Protein AF-A0A2K2DCB4-F1 (afdb_monomer_lite)

pLDDT: mean 75.84, std 19.84, range [32.94, 97.25]

Secondary structure (DSSP, 8-state):
-----------PPP---------S----TTGGG-PPPPP--HHHHHHHHHHHHHHHTSS-B-----HHHHHHHHHHHHHHHHHHTTT-HHHHHHHHHH--TTTEETTEE-HHHHHHHHHTT-HHHHHHHHH---GGGTT-EE-TTB--TTS--HHHHHHHTT-TTT-

Radius of gyration: 22.24 Å; chains: 1; bounding box: 83×45×45 Å

Organism: Brachypodium distachyon (NCBI:txid15368)

Sequence (167 aa):
MERMHKEAKETVCREDTSTDGSSADDNDPWDMLYHPFDPPDDRIEKRDIALGIHIASSIIVPDRTPESINHAFHGSSDRLDPILGKDSVRRFLHFLRGNWIGTRWGSLITPEALNMMIMNDAVRCVKVVLEGQAPELHGCRGGPNCMNSSGSFPLHRAAEMFNVDMI

InterPro domains:
  IPR051573 Ankyrin repeat and SOCS box protein-like [PTHR24136] (51-167)

Structure (mmCIF, N/CA/C/O backbone):
data_AF-A0A2K2DCB4-F1
#
_entry.id   AF-A0A2K2DCB4-F1
#
loop_
_atom_site.group_PDB
_atom_site.id
_atom_site.type_symbol
_atom_site.label_atom_id
_atom_site.label_alt_id
_atom_site.label_comp_id
_atom_site.label_asym_id
_atom_site.label_entity_id
_atom_site.label_seq_id
_atom_site.pdbx_PDB_ins_code
_atom_site.Cartn_x
_atom_site.Cartn_y
_atom_site.Cartn_z
_atom_site.occupancy
_atom_site.B_iso_or_equiv
_atom_site.auth_seq_id
_atom_site.auth_comp_id
_atom_site.auth_asym_id
_atom_site.auth_atom_id
_atom_site.pdbx_PDB_model_num
ATOM 1 N N . MET A 1 1 ? 68.347 24.649 -16.675 1.00 42.03 1 MET A N 1
ATOM 2 C CA . MET A 1 1 ? 67.069 25.355 -16.452 1.00 42.03 1 MET A CA 1
ATOM 3 C C . MET A 1 1 ? 66.139 24.943 -17.584 1.00 42.03 1 MET A C 1
ATOM 5 O O . MET A 1 1 ? 66.648 24.807 -18.686 1.00 42.03 1 MET A O 1
ATOM 9 N N . GLU A 1 2 ? 64.846 24.765 -17.290 1.00 33.12 2 GLU A N 1
ATOM 10 C CA . GLU A 1 2 ? 63.748 24.354 -18.196 1.00 33.12 2 GLU A CA 1
ATOM 11 C C . GLU A 1 2 ? 63.664 22.850 -18.519 1.00 33.12 2 GLU A C 1
ATOM 13 O O . GLU A 1 2 ? 64.672 22.217 -18.790 1.00 33.12 2 GLU A O 1
ATOM 18 N N . ARG A 1 3 ? 62.504 22.185 -18.517 1.00 32.94 3 ARG A N 1
ATOM 19 C CA . ARG A 1 3 ? 61.127 22.547 -18.141 1.00 32.94 3 ARG A CA 1
ATOM 20 C C . ARG A 1 3 ? 60.383 21.223 -17.890 1.00 32.94 3 ARG A C 1
ATOM 22 O O . ARG A 1 3 ? 60.541 20.276 -18.653 1.00 32.94 3 ARG A O 1
ATOM 29 N N . MET A 1 4 ? 59.570 21.169 -16.837 1.00 45.03 4 MET A N 1
ATOM 30 C CA . MET A 1 4 ? 58.550 20.132 -16.661 1.00 45.03 4 MET A CA 1
ATOM 31 C C . MET A 1 4 ? 57.566 20.175 -17.833 1.00 45.03 4 MET A C 1
ATOM 33 O O . MET A 1 4 ? 57.070 21.255 -18.136 1.00 45.03 4 MET A O 1
ATOM 37 N N . HIS A 1 5 ? 57.234 19.027 -18.424 1.00 37.94 5 HIS A N 1
ATOM 38 C CA . HIS A 1 5 ? 55.943 18.809 -19.078 1.00 37.94 5 HIS A CA 1
ATOM 39 C C . HIS A 1 5 ? 55.434 17.420 -18.700 1.00 37.94 5 HIS A C 1
ATOM 41 O O . HIS A 1 5 ? 56.050 16.393 -18.979 1.00 37.94 5 HIS A O 1
ATOM 47 N N . LYS A 1 6 ? 54.314 17.446 -17.987 1.00 43.47 6 LYS A N 1
ATOM 48 C CA . LYS A 1 6 ? 53.423 16.333 -17.702 1.00 43.47 6 LYS A CA 1
ATOM 49 C C . LYS A 1 6 ? 52.386 16.359 -18.814 1.00 43.47 6 LYS A C 1
ATOM 51 O O . LYS A 1 6 ? 51.716 17.375 -18.944 1.00 43.47 6 LYS A O 1
ATOM 56 N N . GLU A 1 7 ? 52.224 15.271 -19.553 1.00 35.66 7 GLU A N 1
ATOM 57 C CA . GLU A 1 7 ? 51.011 15.062 -20.343 1.00 35.66 7 GLU A CA 1
ATOM 58 C C . GLU A 1 7 ? 50.645 13.578 -20.403 1.00 35.66 7 GLU A C 1
ATOM 60 O O . GLU A 1 7 ? 51.500 12.689 -20.390 1.00 35.66 7 GLU A O 1
ATOM 65 N N . ALA A 1 8 ? 49.339 13.356 -20.296 1.00 38.81 8 ALA A N 1
ATOM 66 C CA . ALA A 1 8 ? 48.684 12.126 -19.898 1.00 38.81 8 ALA A CA 1
ATOM 67 C C . ALA A 1 8 ? 48.643 11.100 -21.035 1.00 38.81 8 ALA A C 1
ATOM 69 O O . ALA A 1 8 ? 48.401 11.444 -22.188 1.00 38.81 8 ALA A O 1
ATOM 70 N N . LYS A 1 9 ? 48.838 9.822 -20.694 1.00 38.62 9 LYS A N 1
ATOM 71 C CA . LYS A 1 9 ? 48.582 8.711 -21.612 1.00 38.62 9 LYS A CA 1
ATOM 72 C C . LYS A 1 9 ? 47.118 8.308 -21.516 1.00 38.62 9 LYS A C 1
ATOM 74 O O . LYS A 1 9 ? 46.692 7.713 -20.532 1.00 38.62 9 LYS A O 1
ATOM 79 N N . GLU A 1 10 ? 46.390 8.655 -22.563 1.00 40.62 10 GLU A N 1
ATOM 80 C CA . GLU A 1 10 ? 45.119 8.066 -22.961 1.00 40.62 10 GLU A CA 1
ATOM 81 C C . GLU A 1 10 ? 45.319 6.552 -23.164 1.00 40.62 10 GLU A C 1
ATOM 83 O O . GLU A 1 10 ? 46.176 6.129 -23.944 1.00 40.62 10 GLU A O 1
ATOM 88 N N . THR A 1 11 ? 44.573 5.718 -22.440 1.00 38.62 11 THR A N 1
ATOM 89 C CA . THR A 1 11 ? 44.512 4.274 -22.702 1.00 38.62 11 THR A CA 1
ATOM 90 C C . THR A 1 11 ? 43.113 3.921 -23.169 1.00 38.62 11 THR A C 1
ATOM 92 O O . THR A 1 11 ? 42.178 3.833 -22.380 1.00 38.62 11 THR A O 1
ATOM 95 N N . VAL A 1 12 ? 43.021 3.738 -24.482 1.00 36.06 12 VAL A N 1
ATOM 96 C CA . VAL A 1 12 ? 41.922 3.125 -25.226 1.00 36.06 12 VAL A CA 1
ATOM 97 C C . VAL A 1 12 ? 41.661 1.718 -24.682 1.00 36.06 12 VAL A C 1
ATOM 99 O O . VAL A 1 12 ? 42.528 0.847 -24.789 1.00 36.06 12 VAL A O 1
ATOM 102 N N . CYS A 1 13 ? 40.468 1.482 -24.137 1.00 34.75 13 CYS A N 1
ATOM 103 C CA . CYS A 1 13 ? 39.965 0.131 -23.903 1.00 34.75 13 CYS A CA 1
ATOM 104 C C . CYS A 1 13 ? 39.253 -0.342 -25.174 1.00 34.75 13 CYS A C 1
ATOM 106 O O . CYS A 1 13 ? 38.337 0.313 -25.664 1.00 34.75 13 CYS A O 1
ATOM 108 N N . ARG A 1 14 ? 39.753 -1.448 -25.729 1.00 35.06 14 ARG A N 1
ATOM 109 C CA . ARG A 1 14 ? 39.241 -2.128 -26.920 1.00 35.06 14 ARG A CA 1
ATOM 110 C C . ARG A 1 14 ? 37.886 -2.775 -26.624 1.00 35.06 14 ARG A C 1
ATOM 112 O O . ARG A 1 14 ? 37.714 -3.378 -25.570 1.00 35.06 14 ARG A O 1
ATOM 119 N N . GLU A 1 15 ? 36.970 -2.658 -27.577 1.00 39.84 15 GLU A N 1
ATOM 120 C CA . GLU A 1 15 ? 35.721 -3.414 -27.635 1.00 39.84 15 GLU A CA 1
ATOM 121 C C . GLU A 1 15 ? 36.019 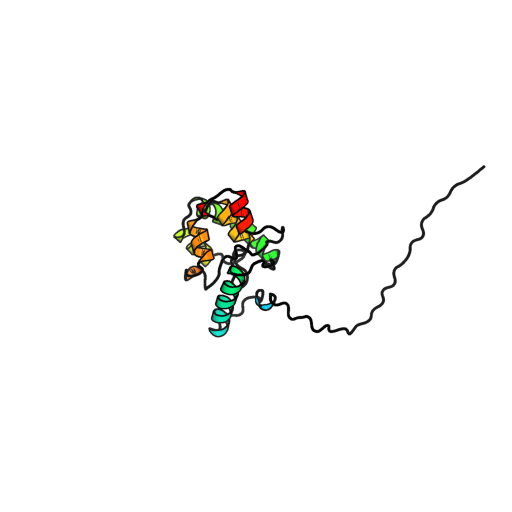-4.826 -28.151 1.00 39.84 15 GLU A C 1
ATOM 123 O O . GLU A 1 15 ? 36.328 -5.002 -29.330 1.00 39.84 15 GLU A O 1
ATOM 128 N N . ASP A 1 16 ? 35.914 -5.827 -27.278 1.00 35.56 16 ASP A N 1
ATOM 129 C CA . ASP A 1 16 ? 35.847 -7.227 -27.691 1.00 35.56 16 ASP A CA 1
ATOM 130 C C . ASP A 1 16 ? 34.373 -7.639 -27.743 1.00 35.56 16 ASP A C 1
ATOM 132 O O . ASP A 1 16 ? 33.700 -7.835 -26.731 1.00 35.56 16 ASP A O 1
ATOM 136 N N . THR A 1 17 ? 33.861 -7.732 -28.967 1.00 42.62 17 THR A N 1
ATOM 137 C CA . THR A 1 17 ? 32.572 -8.343 -29.279 1.00 42.62 17 THR A CA 1
ATOM 138 C C . THR A 1 17 ? 32.740 -9.861 -29.289 1.00 42.62 17 THR A C 1
ATOM 140 O O . THR A 1 17 ? 33.423 -10.420 -30.144 1.00 42.62 17 THR A O 1
ATOM 143 N N . SER A 1 18 ? 32.091 -10.549 -28.351 1.00 37.44 18 SER A N 1
ATOM 144 C CA . SER A 1 18 ? 31.773 -11.970 -28.505 1.00 37.44 18 SER A CA 1
ATOM 145 C C . SER A 1 18 ? 30.371 -12.235 -27.966 1.00 37.44 18 SER A C 1
ATOM 147 O O . SER A 1 18 ? 30.073 -12.028 -26.792 1.00 37.44 18 SER A O 1
ATOM 149 N N . THR A 1 19 ? 29.494 -12.592 -28.899 1.00 43.28 19 THR A N 1
ATOM 150 C CA . THR A 1 19 ? 28.143 -13.111 -28.694 1.00 43.28 19 THR A CA 1
ATOM 151 C C . THR A 1 19 ? 28.227 -14.579 -28.257 1.00 43.28 19 THR A C 1
ATOM 153 O O . THR A 1 19 ? 29.212 -15.252 -28.549 1.00 43.28 19 THR A O 1
ATOM 156 N N . ASP A 1 20 ? 27.161 -15.048 -27.609 1.00 40.41 20 ASP A N 1
ATOM 157 C CA . ASP A 1 20 ? 26.898 -16.407 -27.113 1.00 40.41 20 ASP A CA 1
ATOM 158 C C . ASP A 1 20 ? 27.445 -16.762 -25.727 1.00 40.41 20 ASP A C 1
ATOM 160 O O . ASP A 1 20 ? 28.320 -17.601 -25.528 1.00 40.41 20 ASP A O 1
ATOM 164 N N . GLY A 1 21 ? 26.769 -16.187 -24.736 1.00 33.41 21 GLY A N 1
ATOM 165 C CA . GLY A 1 21 ? 26.542 -16.817 -23.446 1.00 33.41 21 GLY A CA 1
ATOM 166 C C . GLY A 1 21 ? 25.096 -16.572 -23.042 1.00 33.41 21 GLY A C 1
ATOM 167 O O . GLY A 1 21 ? 24.834 -15.674 -22.253 1.00 33.41 21 GLY A O 1
ATOM 168 N N . SER A 1 22 ? 24.151 -17.332 -23.607 1.00 50.09 22 SER A N 1
ATOM 169 C CA . SER A 1 22 ? 22.825 -17.488 -22.998 1.00 50.09 22 SER A CA 1
ATOM 170 C C . SER A 1 22 ? 23.044 -18.172 -21.649 1.00 50.09 22 SER A C 1
ATOM 172 O O . SER A 1 22 ? 23.105 -19.398 -21.546 1.00 50.09 22 SER A O 1
ATOM 174 N N . SER A 1 23 ? 23.295 -17.365 -20.618 1.00 37.88 23 SER A N 1
ATOM 175 C CA . SER A 1 23 ? 23.235 -17.816 -19.242 1.00 37.88 23 SER A CA 1
ATOM 176 C C . SER A 1 23 ? 21.771 -18.078 -18.950 1.00 37.88 23 SER A C 1
ATOM 178 O O . SER A 1 23 ? 20.951 -17.167 -18.992 1.00 37.88 23 SER A O 1
ATOM 180 N N . ALA A 1 24 ? 21.449 -19.338 -18.691 1.00 42.00 24 ALA A N 1
ATOM 181 C CA . ALA A 1 24 ? 20.153 -19.785 -18.213 1.00 42.00 24 ALA A CA 1
ATOM 182 C C . ALA A 1 24 ? 19.882 -19.268 -16.781 1.00 42.00 24 ALA A C 1
ATOM 184 O O . ALA A 1 24 ? 19.764 -20.064 -15.853 1.00 42.00 24 ALA A O 1
ATOM 185 N N . ASP A 1 25 ? 19.814 -17.945 -16.622 1.00 41.00 25 ASP A N 1
ATOM 186 C CA . ASP A 1 25 ? 19.449 -17.234 -15.389 1.00 41.00 25 ASP A CA 1
ATOM 187 C C . ASP A 1 25 ? 18.233 -16.303 -15.602 1.00 41.00 25 ASP A C 1
ATOM 189 O O . ASP A 1 25 ? 17.824 -15.581 -14.701 1.00 41.00 25 ASP A O 1
ATOM 193 N N . ASP A 1 26 ? 17.586 -16.372 -16.775 1.00 48.28 26 ASP A N 1
ATOM 194 C CA . ASP A 1 26 ? 16.395 -15.583 -17.151 1.00 48.28 26 ASP A CA 1
ATOM 195 C C . ASP A 1 26 ? 15.092 -16.059 -16.467 1.00 48.28 26 ASP A C 1
ATOM 197 O O . ASP A 1 26 ? 13.998 -15.938 -17.014 1.00 48.28 26 ASP A O 1
ATOM 201 N N . ASN A 1 27 ? 15.177 -16.646 -15.273 1.00 54.88 27 ASN A N 1
ATOM 202 C CA . ASN A 1 27 ? 14.004 -16.932 -14.447 1.00 54.88 27 ASN A CA 1
ATOM 203 C C . ASN A 1 27 ? 14.091 -16.121 -13.166 1.00 54.88 27 ASN A C 1
ATOM 205 O O . ASN A 1 27 ? 14.169 -16.673 -12.067 1.00 54.88 27 ASN A O 1
ATOM 209 N N . ASP A 1 28 ? 14.069 -14.801 -13.316 1.00 57.66 28 ASP A N 1
ATOM 210 C CA . ASP A 1 28 ? 13.830 -13.933 -12.185 1.00 57.66 28 ASP A CA 1
ATOM 211 C C . ASP A 1 28 ? 12.447 -14.274 -11.594 1.00 57.66 28 ASP A C 1
ATOM 213 O O . ASP A 1 28 ? 11.430 -14.119 -12.283 1.00 57.66 28 ASP A O 1
ATOM 217 N N . PRO A 1 29 ? 12.361 -14.747 -10.334 1.00 58.41 29 PRO A N 1
ATOM 218 C CA . PRO A 1 29 ? 11.093 -15.135 -9.712 1.00 58.41 29 PRO A CA 1
ATOM 219 C C . PRO A 1 29 ? 10.051 -14.012 -9.715 1.00 58.41 29 PRO A C 1
ATOM 221 O O . PRO A 1 29 ? 8.858 -14.267 -9.543 1.00 58.41 29 PRO A O 1
ATOM 224 N N . TRP A 1 30 ? 10.510 -12.772 -9.892 1.00 58.16 30 TRP A N 1
ATOM 225 C CA . TRP A 1 30 ? 9.704 -11.571 -9.855 1.00 58.16 30 TRP A CA 1
ATOM 226 C C . TRP A 1 30 ? 9.349 -11.031 -11.251 1.00 58.16 30 TRP A C 1
ATOM 228 O O . TRP A 1 30 ? 8.536 -10.118 -11.322 1.00 58.16 30 TRP A O 1
ATOM 238 N N . ASP A 1 31 ? 9.867 -11.575 -12.360 1.00 60.31 31 ASP A N 1
ATOM 239 C CA . ASP A 1 31 ? 9.533 -11.085 -13.716 1.00 60.31 31 ASP A CA 1
ATOM 240 C C . ASP A 1 31 ? 8.103 -11.423 -14.152 1.00 60.31 31 ASP A C 1
ATOM 242 O O . ASP A 1 31 ? 7.459 -10.634 -14.845 1.00 60.31 31 ASP A O 1
ATOM 246 N N . MET A 1 32 ? 7.538 -12.525 -13.644 1.00 53.47 32 MET A N 1
ATOM 247 C CA . MET A 1 32 ? 6.126 -12.878 -13.872 1.00 53.47 32 MET A CA 1
ATOM 248 C C . MET A 1 32 ? 5.144 -11.814 -13.348 1.00 53.47 32 MET A C 1
ATOM 250 O O . MET A 1 32 ? 3.960 -11.850 -13.673 1.00 53.47 32 MET A O 1
ATOM 254 N N . LEU A 1 33 ? 5.619 -10.884 -12.516 1.00 53.28 33 LEU A N 1
ATOM 255 C CA . LEU A 1 33 ? 4.808 -9.922 -11.773 1.00 53.28 33 LEU A CA 1
ATOM 256 C C . LEU A 1 33 ? 4.564 -8.614 -12.529 1.00 53.28 33 LEU A C 1
ATOM 258 O O . LEU A 1 33 ? 3.740 -7.807 -12.095 1.00 53.28 33 LEU A O 1
ATOM 262 N N . TYR A 1 34 ? 5.285 -8.394 -13.632 1.00 53.03 34 TYR A N 1
ATOM 263 C CA . TYR A 1 34 ? 5.351 -7.102 -14.313 1.00 53.03 34 TYR A CA 1
ATOM 264 C C . TYR A 1 34 ? 4.944 -7.178 -15.795 1.00 53.03 34 TYR A C 1
ATOM 266 O O . TYR A 1 34 ? 5.282 -6.286 -16.572 1.00 53.03 34 TYR A O 1
ATOM 274 N N . HIS A 1 35 ? 4.182 -8.198 -16.206 1.00 56.75 35 HIS A N 1
ATOM 275 C CA . HIS A 1 35 ? 3.647 -8.245 -17.567 1.00 56.75 35 HIS A CA 1
ATOM 276 C C . HIS A 1 35 ? 2.603 -7.133 -17.805 1.00 56.75 35 HIS A C 1
ATOM 278 O O . HIS A 1 35 ? 1.694 -6.950 -16.988 1.00 56.75 35 HIS A O 1
ATOM 284 N N . PRO A 1 36 ? 2.695 -6.392 -18.929 1.00 53.28 36 PRO A N 1
ATOM 285 C CA . PRO A 1 36 ? 1.618 -5.527 -19.393 1.00 53.28 36 PRO A CA 1
ATOM 286 C C . PRO A 1 36 ? 0.321 -6.330 -19.538 1.00 53.28 36 PRO A C 1
ATOM 288 O O . PRO A 1 36 ? 0.335 -7.458 -20.021 1.00 53.28 36 PRO A O 1
ATOM 291 N N . PHE A 1 37 ? -0.792 -5.751 -19.095 1.00 55.22 37 PHE A N 1
ATOM 292 C CA . PHE A 1 37 ? -2.083 -6.432 -19.021 1.00 55.22 37 PHE A CA 1
ATOM 293 C C . PHE A 1 37 ? -2.584 -6.838 -20.420 1.00 55.22 37 PHE A C 1
ATOM 295 O O . PHE A 1 37 ? -2.884 -5.967 -21.237 1.00 55.22 37 PHE A O 1
ATOM 302 N N . ASP A 1 38 ? -2.726 -8.141 -20.662 1.00 50.09 38 ASP A N 1
ATOM 303 C CA . ASP A 1 38 ? -3.570 -8.691 -21.728 1.00 50.09 38 ASP A CA 1
ATOM 304 C C . ASP A 1 38 ? -5.023 -8.826 -21.219 1.00 50.09 38 ASP A C 1
ATOM 306 O O . ASP A 1 38 ? -5.250 -8.894 -20.007 1.00 50.09 38 ASP A O 1
ATOM 310 N N . PRO A 1 39 ? -6.043 -8.809 -22.100 1.00 45.28 39 PRO A N 1
ATOM 311 C CA . PRO A 1 39 ? -7.446 -8.879 -21.693 1.00 45.28 39 PRO A CA 1
ATOM 312 C C . PRO A 1 39 ? -7.736 -10.119 -20.827 1.00 45.28 39 PRO A C 1
ATOM 314 O O . PRO A 1 39 ? -7.085 -11.152 -20.985 1.00 45.28 39 PRO A O 1
ATOM 317 N N . PRO A 1 40 ? -8.724 -10.035 -19.918 1.00 50.25 40 PRO A N 1
ATOM 318 C CA . PRO A 1 40 ? -8.903 -11.025 -18.867 1.00 50.25 40 PRO A CA 1
ATOM 319 C C . PRO A 1 40 ? -9.324 -12.384 -19.442 1.00 50.25 40 PRO A C 1
ATOM 321 O O . PRO A 1 40 ? -10.437 -12.552 -19.937 1.00 50.25 40 PRO A O 1
ATOM 324 N N . ASP A 1 41 ? -8.421 -13.356 -19.341 1.00 56.09 41 ASP A N 1
ATOM 325 C CA . ASP A 1 41 ? -8.748 -14.778 -19.226 1.00 56.09 41 ASP A CA 1
ATOM 326 C C . ASP A 1 41 ? -8.849 -15.089 -17.722 1.00 56.09 41 ASP A C 1
ATOM 328 O O . ASP A 1 41 ? -7.951 -14.738 -16.953 1.00 56.09 41 ASP A O 1
ATOM 332 N N . ASP A 1 42 ? -9.913 -15.768 -17.286 1.00 56.38 42 ASP A N 1
ATOM 333 C CA . ASP A 1 42 ? -10.138 -16.200 -15.896 1.00 56.38 42 ASP A CA 1
ATOM 334 C C . ASP A 1 42 ? -8.921 -16.931 -15.282 1.00 56.38 42 ASP A C 1
ATOM 336 O O . ASP A 1 42 ? -8.743 -16.990 -14.059 1.00 56.38 42 ASP A O 1
ATOM 340 N N . ARG A 1 43 ? -8.070 -17.544 -16.118 1.00 55.81 43 ARG A N 1
ATOM 341 C CA . ARG A 1 43 ? -6.837 -18.220 -15.681 1.00 55.81 43 ARG A CA 1
ATOM 342 C C . ARG A 1 43 ? -5.690 -17.250 -15.381 1.00 55.81 43 ARG A C 1
ATOM 344 O O . ARG A 1 43 ? -4.779 -17.641 -14.648 1.00 55.81 43 ARG A O 1
ATOM 351 N N . ILE A 1 44 ? -5.696 -16.053 -15.959 1.00 57.91 44 ILE A N 1
ATOM 352 C CA . ILE A 1 44 ? -4.721 -14.985 -15.703 1.00 57.91 44 ILE A CA 1
ATOM 353 C C . ILE A 1 44 ? -5.074 -14.313 -14.372 1.00 57.91 44 ILE A C 1
ATOM 355 O O . ILE A 1 44 ? -4.240 -14.284 -13.473 1.00 57.91 44 ILE A O 1
ATOM 359 N N . GLU A 1 45 ? -6.349 -13.972 -14.160 1.00 64.19 45 GLU A N 1
ATOM 360 C CA . GLU A 1 45 ? -6.823 -13.313 -12.931 1.00 64.19 45 GLU A CA 1
ATOM 361 C C . GLU A 1 45 ? -6.531 -14.127 -11.653 1.00 64.19 45 GLU A C 1
ATOM 363 O O . GLU A 1 45 ? -6.068 -13.595 -10.644 1.00 64.19 45 GLU A O 1
ATOM 368 N N . LYS A 1 46 ? -6.730 -15.452 -11.680 1.00 67.38 46 LYS A N 1
ATOM 369 C CA . LYS A 1 46 ? -6.422 -16.308 -10.516 1.00 67.38 46 LYS A CA 1
ATOM 370 C C . LYS A 1 46 ? -4.931 -16.361 -10.182 1.00 67.38 46 LYS A C 1
ATOM 372 O O . LYS A 1 46 ? -4.582 -16.496 -9.009 1.00 67.38 46 LYS A O 1
ATOM 377 N N . ARG A 1 47 ? -4.064 -16.313 -11.198 1.00 67.56 47 ARG A N 1
ATOM 378 C CA . ARG A 1 47 ? -2.606 -16.305 -11.000 1.00 67.56 47 ARG A CA 1
ATOM 379 C C . ARG A 1 47 ? -2.168 -14.967 -10.428 1.00 67.56 47 ARG A C 1
ATOM 381 O O . ARG A 1 47 ? -1.473 -14.950 -9.421 1.00 67.56 47 ARG A O 1
ATOM 388 N N . ASP A 1 48 ? -2.674 -13.890 -11.000 1.00 67.25 48 ASP A N 1
ATOM 389 C CA . ASP A 1 48 ? -2.479 -12.509 -10.574 1.00 67.25 48 ASP A CA 1
ATOM 390 C C . ASP A 1 48 ? -2.826 -12.295 -9.093 1.00 67.25 48 ASP A C 1
ATOM 392 O O . ASP A 1 48 ? -2.007 -11.810 -8.307 1.00 67.25 48 ASP A O 1
ATOM 396 N N . ILE A 1 49 ? -3.987 -12.791 -8.657 1.00 70.81 49 ILE A N 1
ATOM 397 C CA . ILE A 1 49 ? -4.398 -12.754 -7.246 1.00 70.81 49 ILE A CA 1
ATOM 398 C C . ILE A 1 49 ? -3.424 -13.533 -6.349 1.00 70.81 49 ILE A C 1
ATOM 400 O O . ILE A 1 49 ? -3.016 -13.036 -5.296 1.00 70.81 49 ILE A O 1
ATOM 404 N N . ALA A 1 50 ? -3.053 -14.758 -6.737 1.00 73.44 50 ALA A N 1
ATOM 405 C CA . ALA A 1 50 ? -2.142 -15.590 -5.950 1.00 73.44 50 ALA A CA 1
ATOM 406 C C . ALA A 1 50 ? -0.750 -14.948 -5.818 1.00 73.44 50 ALA A C 1
ATOM 408 O O . ALA A 1 50 ? -0.143 -14.988 -4.746 1.00 73.44 50 ALA A O 1
ATOM 409 N N . LEU A 1 51 ? -0.277 -14.305 -6.886 1.00 69.44 51 LEU A N 1
ATOM 410 C CA . LEU A 1 51 ? 0.983 -13.570 -6.911 1.00 69.44 51 LEU A CA 1
AT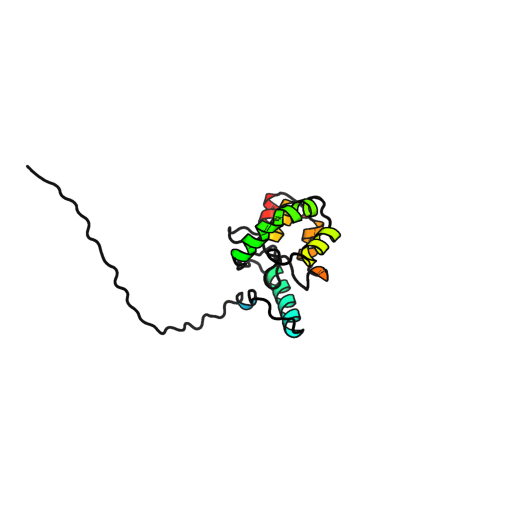OM 411 C C . LEU A 1 51 ? 0.925 -12.322 -6.022 1.00 69.44 51 LEU A C 1
ATOM 413 O O . LEU A 1 51 ? 1.831 -12.112 -5.215 1.00 69.44 51 LEU A O 1
ATOM 417 N N . GLY A 1 52 ? -0.165 -11.549 -6.081 1.00 68.81 52 GLY A N 1
ATOM 418 C CA . GLY A 1 52 ? -0.385 -10.410 -5.186 1.00 68.81 52 GLY A CA 1
ATOM 419 C C . GLY A 1 52 ? -0.352 -10.806 -3.703 1.00 68.81 52 GLY A C 1
ATOM 420 O O . GLY A 1 52 ? 0.240 -10.103 -2.885 1.00 68.81 52 GLY A O 1
ATOM 421 N N . ILE A 1 53 ? -0.916 -11.967 -3.352 1.00 71.81 53 ILE A N 1
ATOM 422 C CA . ILE A 1 53 ? -0.864 -12.520 -1.986 1.00 71.81 53 ILE A CA 1
ATOM 423 C C . ILE A 1 53 ? 0.568 -12.908 -1.584 1.00 71.81 53 ILE A C 1
ATOM 425 O O . ILE A 1 53 ? 1.001 -12.587 -0.473 1.00 71.81 53 ILE A O 1
ATOM 429 N N . HIS A 1 54 ? 1.307 -13.587 -2.468 1.00 73.31 54 HIS A N 1
ATOM 430 C CA . HIS A 1 54 ? 2.690 -13.997 -2.206 1.00 73.31 54 HIS A CA 1
ATOM 431 C C . HIS A 1 54 ? 3.602 -12.788 -1.946 1.00 73.31 54 HIS A C 1
ATOM 433 O O . HIS A 1 54 ? 4.359 -12.772 -0.976 1.00 73.31 54 HIS A O 1
ATOM 439 N N . ILE A 1 55 ? 3.486 -11.745 -2.771 1.00 66.56 55 ILE A N 1
ATOM 440 C CA . ILE A 1 55 ? 4.255 -10.499 -2.646 1.00 66.56 55 ILE A CA 1
ATOM 441 C C . ILE A 1 55 ? 3.933 -9.775 -1.344 1.00 66.56 55 ILE A C 1
ATOM 443 O O . ILE A 1 55 ? 4.846 -9.397 -0.614 1.00 66.56 55 ILE A O 1
ATOM 447 N N . ALA A 1 56 ? 2.646 -9.633 -1.019 1.00 66.56 56 ALA A N 1
ATOM 448 C CA . ALA A 1 56 ? 2.223 -8.988 0.220 1.00 66.56 56 ALA A CA 1
ATOM 449 C C . ALA A 1 56 ? 2.743 -9.715 1.476 1.00 66.56 56 ALA A C 1
ATOM 451 O O . ALA A 1 56 ? 2.874 -9.096 2.527 1.00 66.56 56 ALA A O 1
ATOM 452 N N . SER A 1 57 ? 3.069 -11.007 1.357 1.00 68.56 57 SER A N 1
ATOM 453 C CA . SER A 1 57 ? 3.566 -11.850 2.452 1.00 68.56 57 SER A CA 1
ATOM 454 C C . SER A 1 57 ? 5.090 -12.053 2.447 1.00 68.56 57 SER A C 1
ATOM 456 O O . SER A 1 57 ? 5.620 -12.720 3.334 1.00 68.56 57 SER A O 1
ATOM 458 N N . SER A 1 58 ? 5.808 -11.522 1.453 1.00 70.44 58 SER A N 1
ATOM 459 C CA . SER A 1 58 ? 7.257 -11.710 1.299 1.00 70.44 58 SER A CA 1
ATOM 460 C C . SER A 1 58 ? 8.059 -10.737 2.172 1.00 70.44 58 SER A C 1
ATOM 462 O O . SER A 1 58 ? 7.594 -9.638 2.458 1.00 70.44 58 SER A O 1
ATOM 464 N N . ILE A 1 59 ? 9.272 -11.124 2.591 1.00 75.88 59 ILE A N 1
ATOM 465 C CA . ILE A 1 59 ? 10.104 -10.333 3.527 1.00 75.88 59 ILE A CA 1
ATOM 466 C C . ILE A 1 59 ? 10.631 -9.044 2.875 1.00 75.88 59 ILE A C 1
ATOM 468 O O . ILE A 1 59 ? 10.602 -7.991 3.500 1.00 75.88 59 ILE A O 1
ATOM 472 N N . ILE A 1 60 ? 11.100 -9.118 1.627 1.00 79.31 60 ILE A N 1
ATOM 473 C CA . ILE A 1 60 ? 11.538 -7.971 0.820 1.00 79.31 60 ILE A CA 1
ATOM 474 C C . ILE A 1 60 ? 11.100 -8.233 -0.616 1.00 79.31 60 ILE A C 1
ATOM 476 O O . ILE A 1 60 ? 11.377 -9.309 -1.149 1.00 79.31 60 ILE A O 1
ATOM 480 N N . VAL A 1 61 ? 10.451 -7.251 -1.242 1.00 78.25 61 VAL A N 1
ATOM 481 C CA . VAL A 1 61 ? 10.082 -7.298 -2.661 1.00 78.25 61 VAL A CA 1
ATOM 482 C C . VAL A 1 61 ? 10.661 -6.072 -3.367 1.00 78.25 61 VAL A C 1
ATOM 484 O O . VAL A 1 61 ? 10.452 -4.959 -2.886 1.00 78.25 61 VAL A O 1
ATOM 487 N N . PRO A 1 62 ? 11.418 -6.241 -4.464 1.00 78.00 62 PRO A N 1
ATOM 488 C CA . PRO A 1 62 ? 11.939 -5.106 -5.219 1.00 78.00 62 PRO A CA 1
ATOM 489 C C . PRO A 1 62 ? 10.818 -4.395 -5.991 1.00 78.00 62 PRO A C 1
ATOM 491 O O . PRO A 1 62 ? 9.964 -5.066 -6.582 1.00 78.00 62 PRO A O 1
ATOM 494 N N . ASP A 1 63 ? 10.866 -3.058 -6.050 1.00 80.31 63 ASP A N 1
ATOM 495 C CA . ASP A 1 63 ? 10.046 -2.304 -7.003 1.00 80.31 63 ASP A CA 1
ATOM 496 C C . ASP A 1 63 ? 10.475 -2.671 -8.416 1.00 80.31 63 ASP A C 1
ATOM 498 O O . ASP A 1 63 ? 11.655 -2.557 -8.756 1.00 80.31 63 ASP A O 1
ATOM 502 N N . ARG A 1 64 ? 9.529 -3.024 -9.277 1.00 78.00 64 ARG A N 1
ATOM 503 C CA . ARG A 1 64 ? 9.756 -2.919 -10.726 1.00 78.00 64 ARG A CA 1
ATOM 504 C C . ARG A 1 64 ? 8.665 -2.131 -11.420 1.00 78.00 64 ARG A C 1
ATOM 506 O O . ARG A 1 64 ? 8.484 -2.261 -12.628 1.00 78.00 64 ARG A O 1
ATOM 513 N N . THR A 1 65 ? 7.925 -1.317 -10.664 1.00 84.31 65 THR A N 1
ATOM 514 C CA . THR A 1 65 ? 6.997 -0.352 -11.240 1.00 84.31 65 THR A CA 1
ATOM 515 C C . THR A 1 65 ? 7.789 0.521 -12.213 1.00 84.31 65 THR A C 1
ATOM 517 O O . THR A 1 65 ? 8.746 1.178 -11.793 1.00 84.31 65 THR A O 1
ATOM 520 N N . PRO A 1 66 ? 7.447 0.534 -13.514 1.00 86.00 66 PRO A N 1
ATOM 521 C CA . PRO A 1 66 ? 8.172 1.350 -14.473 1.00 86.00 66 PRO A CA 1
ATOM 522 C C . PRO A 1 66 ? 8.110 2.828 -14.086 1.00 86.00 66 PRO A C 1
ATOM 524 O O . PRO A 1 66 ? 7.073 3.322 -13.641 1.00 86.00 66 PRO A O 1
ATOM 527 N N . GLU A 1 67 ? 9.188 3.569 -14.327 1.00 85.75 67 GLU A N 1
ATOM 528 C CA . GLU A 1 67 ? 9.254 4.996 -13.990 1.00 85.75 67 GLU A CA 1
ATOM 529 C C . GLU A 1 67 ? 8.139 5.808 -14.677 1.00 85.75 67 GLU A C 1
ATOM 531 O O . GLU A 1 67 ? 7.575 6.730 -14.092 1.00 85.75 67 GLU A O 1
ATOM 536 N N . SER A 1 68 ? 7.719 5.401 -15.880 1.00 86.69 68 SER A N 1
ATOM 537 C CA . SER A 1 68 ? 6.575 5.988 -16.589 1.00 86.69 68 SER A CA 1
ATOM 538 C C . SER A 1 68 ? 5.245 5.840 -15.839 1.00 86.69 68 SER A C 1
ATOM 540 O O . SER A 1 68 ? 4.400 6.734 -15.905 1.00 86.69 68 SER A O 1
ATOM 542 N N . ILE A 1 69 ? 5.056 4.744 -15.100 1.00 87.56 69 ILE A N 1
ATOM 543 C CA . ILE A 1 69 ? 3.878 4.510 -14.259 1.00 87.56 69 ILE A CA 1
ATOM 544 C C . ILE A 1 69 ? 3.937 5.418 -13.031 1.00 87.56 69 ILE A C 1
ATOM 546 O O . ILE A 1 69 ? 2.947 6.084 -12.734 1.00 87.56 69 ILE A O 1
ATOM 550 N N . ASN A 1 70 ? 5.099 5.540 -12.387 1.00 87.50 70 ASN A N 1
ATOM 551 C CA . ASN A 1 70 ? 5.290 6.481 -11.279 1.00 87.50 70 ASN A CA 1
ATOM 552 C C . ASN A 1 70 ? 5.046 7.935 -11.723 1.00 87.50 70 ASN A C 1
ATOM 554 O O . ASN A 1 70 ? 4.304 8.670 -11.075 1.00 87.50 70 ASN A O 1
ATOM 558 N N . HIS A 1 71 ? 5.552 8.342 -12.890 1.00 88.94 71 HIS A N 1
ATOM 559 C CA . HIS A 1 71 ? 5.243 9.655 -13.464 1.00 88.94 71 HIS A CA 1
ATOM 560 C C . HIS A 1 71 ? 3.745 9.869 -13.697 1.00 88.94 71 HIS A C 1
ATOM 562 O O . HIS A 1 71 ? 3.220 10.942 -13.389 1.00 88.94 71 HIS A O 1
ATOM 568 N N . ALA A 1 72 ? 3.039 8.859 -14.208 1.00 88.81 72 ALA A N 1
ATOM 569 C CA . ALA A 1 72 ? 1.597 8.948 -14.391 1.00 88.81 72 ALA A CA 1
A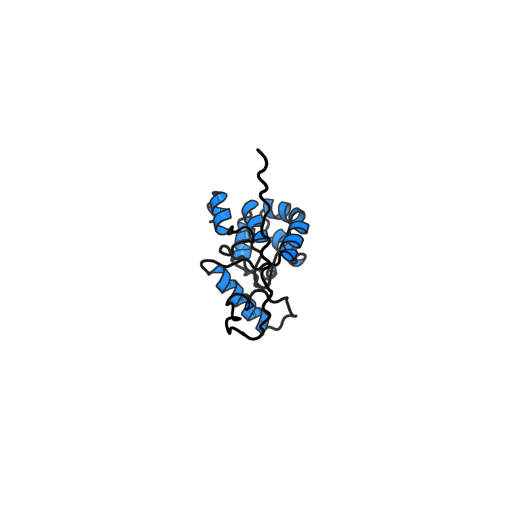TOM 570 C C . ALA A 1 72 ? 0.853 9.065 -13.049 1.00 88.81 72 ALA A C 1
ATOM 572 O O . ALA A 1 72 ? -0.121 9.815 -12.953 1.00 88.81 72 ALA A O 1
ATOM 573 N N . PHE A 1 73 ? 1.342 8.390 -12.002 1.00 89.62 73 PHE A N 1
ATOM 574 C CA . PHE A 1 73 ? 0.808 8.517 -10.649 1.00 89.62 73 PHE A CA 1
ATOM 575 C C . PHE A 1 73 ? 0.920 9.950 -10.131 1.00 89.62 73 PHE A C 1
ATOM 577 O O . PHE A 1 73 ? -0.096 10.522 -9.730 1.00 89.62 73 PHE A O 1
ATOM 584 N N . HIS A 1 74 ? 2.106 10.560 -10.226 1.00 87.44 74 HIS A N 1
ATOM 585 C CA . HIS A 1 74 ? 2.329 11.951 -9.818 1.00 87.44 74 HIS A CA 1
ATOM 586 C C . HIS A 1 74 ? 1.424 12.941 -10.567 1.00 87.44 74 HIS A C 1
ATOM 588 O O . HIS A 1 74 ? 0.969 13.921 -9.991 1.00 87.44 74 HIS A O 1
ATOM 594 N N . GLY A 1 75 ? 1.075 12.669 -11.829 1.00 87.75 75 GLY A N 1
ATOM 595 C CA . GLY A 1 75 ? 0.098 13.482 -12.566 1.00 87.75 75 GLY A CA 1
ATOM 596 C C . GLY A 1 75 ? -1.332 13.422 -12.004 1.00 87.75 75 GLY A C 1
ATOM 597 O O . GLY A 1 75 ? -2.180 14.238 -12.366 1.00 87.75 75 GLY A O 1
ATOM 598 N N . SER A 1 76 ? -1.624 12.458 -11.131 1.00 85.31 76 SER A N 1
ATOM 599 C CA . SER A 1 76 ? -2.949 12.228 -10.554 1.00 85.31 76 SER A CA 1
ATOM 600 C C . SER A 1 76 ? -3.024 12.371 -9.033 1.00 85.31 76 SER A C 1
ATOM 602 O O . SER A 1 76 ? -4.135 12.378 -8.487 1.00 85.31 76 SER A O 1
ATOM 604 N N . SER A 1 77 ? -1.881 12.535 -8.361 1.00 88.56 77 SER A N 1
ATOM 605 C CA . SER A 1 77 ? -1.777 12.602 -6.901 1.00 88.56 77 SER A CA 1
ATOM 606 C C . SER A 1 77 ? -2.606 13.744 -6.318 1.00 88.56 77 SER A C 1
ATOM 608 O O . SER A 1 77 ? -3.352 13.528 -5.368 1.00 88.56 77 SER A O 1
ATOM 610 N N . ASP A 1 78 ? -2.612 14.920 -6.950 1.00 90.25 78 ASP A N 1
ATOM 611 C CA . ASP A 1 78 ? -3.346 16.101 -6.462 1.00 90.25 78 ASP A CA 1
ATOM 612 C C . ASP A 1 78 ? -4.860 15.869 -6.343 1.00 90.25 78 ASP A C 1
ATOM 614 O O . ASP A 1 78 ? -5.553 16.492 -5.538 1.00 90.25 78 ASP A O 1
ATOM 618 N N . ARG A 1 79 ? -5.405 14.955 -7.154 1.00 90.69 79 ARG A N 1
ATOM 619 C CA . ARG A 1 79 ? -6.827 14.585 -7.108 1.00 90.69 79 ARG A CA 1
ATOM 620 C C . ARG A 1 79 ? -7.113 13.534 -6.039 1.00 90.69 79 ARG A C 1
ATOM 622 O O . ARG A 1 79 ? -8.242 13.472 -5.546 1.00 90.69 79 ARG A O 1
ATOM 629 N N . LEU A 1 80 ? -6.123 12.702 -5.727 1.00 92.25 80 LEU A N 1
ATOM 630 C CA . LEU A 1 80 ? -6.207 11.634 -4.739 1.00 92.25 80 LEU A CA 1
ATOM 631 C C . LEU A 1 80 ? -6.017 12.172 -3.313 1.00 92.25 80 LEU A C 1
ATOM 633 O O . LEU A 1 80 ? -6.759 11.782 -2.416 1.00 92.25 80 LEU A O 1
ATOM 637 N N . ASP A 1 81 ? -5.107 13.123 -3.121 1.00 94.00 81 ASP A N 1
ATOM 638 C CA . ASP A 1 81 ? -4.779 13.737 -1.829 1.00 94.00 81 ASP A CA 1
ATOM 639 C C . ASP A 1 81 ? -6.011 14.188 -1.005 1.00 94.00 81 ASP A C 1
ATOM 641 O O . ASP A 1 81 ? -6.231 13.666 0.091 1.00 94.00 81 ASP A O 1
ATOM 645 N N . PRO A 1 82 ? -6.954 15.005 -1.531 1.00 95.06 82 PRO A N 1
ATOM 646 C CA . PRO A 1 82 ? -8.137 15.429 -0.770 1.00 95.06 82 PRO A CA 1
ATOM 647 C C . PRO A 1 82 ? -9.159 14.306 -0.507 1.00 95.06 82 PRO A C 1
ATOM 649 O O . PRO A 1 82 ? -10.170 14.516 0.181 1.00 95.06 82 PRO A O 1
ATOM 652 N N . ILE A 1 83 ? -8.987 13.135 -1.122 1.00 95.50 83 ILE A N 1
ATOM 653 C CA . ILE A 1 83 ? -9.772 11.932 -0.830 1.00 95.50 83 ILE A CA 1
ATOM 654 C C . ILE A 1 83 ? -9.143 11.190 0.347 1.00 95.50 83 ILE A C 1
ATOM 656 O O . ILE A 1 83 ? -9.876 10.806 1.265 1.00 95.50 83 ILE A O 1
ATOM 660 N N . LEU A 1 84 ? -7.818 11.036 0.318 1.00 95.94 84 LEU A N 1
ATOM 661 C CA . LEU A 1 84 ? -7.029 10.374 1.351 1.00 95.94 84 LEU A CA 1
ATOM 662 C C . LEU A 1 84 ? -7.042 11.151 2.666 1.00 95.94 84 LEU A C 1
ATOM 664 O O . LEU A 1 84 ? -7.309 10.545 3.694 1.00 95.94 84 LEU A O 1
ATOM 668 N N . GLY A 1 85 ? -6.937 12.482 2.640 1.00 95.44 85 GLY A N 1
ATOM 669 C CA . GLY A 1 85 ? -7.046 13.303 3.853 1.00 95.44 85 GLY A CA 1
ATOM 670 C C . GLY A 1 85 ? -8.420 13.252 4.547 1.00 95.44 85 GLY A C 1
ATOM 671 O O . GLY A 1 85 ? -8.579 13.753 5.656 1.00 95.44 85 GLY A O 1
ATOM 672 N N . LYS A 1 86 ? -9.447 12.662 3.914 1.00 96.56 86 LYS A N 1
ATOM 673 C CA . LYS A 1 86 ? -10.750 12.361 4.549 1.00 96.56 86 LYS A CA 1
ATOM 674 C C . LYS A 1 86 ? -10.904 10.892 4.937 1.00 96.56 86 LYS A C 1
ATOM 676 O O . LYS A 1 86 ? -11.981 10.508 5.392 1.00 96.56 86 LYS A O 1
ATOM 681 N N . ASP A 1 87 ? -9.900 10.079 4.628 1.00 9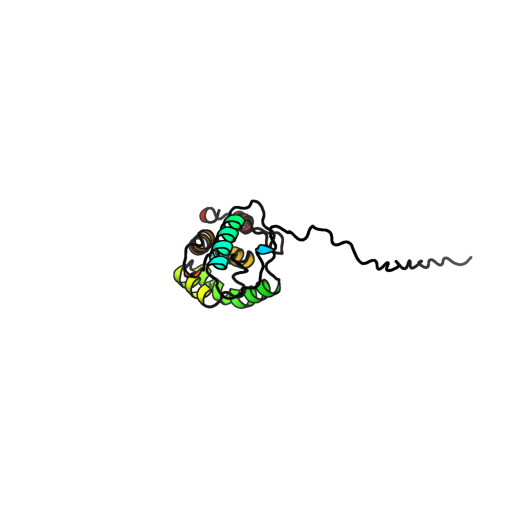6.25 87 ASP A N 1
ATOM 682 C CA . ASP A 1 87 ? -9.877 8.627 4.766 1.00 96.25 87 ASP A CA 1
ATOM 683 C C . ASP A 1 87 ? -11.175 7.949 4.275 1.00 96.25 87 ASP A C 1
ATOM 685 O O . ASP A 1 87 ? -11.809 7.100 4.914 1.00 96.25 87 ASP A O 1
ATOM 689 N N . SER A 1 88 ? -11.657 8.412 3.117 1.00 96.06 88 SER A N 1
ATOM 690 C CA . SER A 1 88 ? -12.964 8.027 2.591 1.00 96.06 88 SER A CA 1
ATOM 691 C C . SER A 1 88 ? -12.850 6.846 1.633 1.00 96.06 88 SER A C 1
ATOM 693 O O . SER A 1 88 ? -12.794 7.036 0.418 1.00 96.06 88 SER A O 1
ATOM 695 N N . VAL A 1 89 ? -12.935 5.623 2.169 1.00 96.44 89 VAL A N 1
ATOM 696 C CA . VAL A 1 89 ? -12.885 4.361 1.395 1.00 96.44 89 VAL A CA 1
ATOM 697 C C . VAL A 1 89 ? -13.780 4.390 0.154 1.00 96.44 89 VAL A C 1
ATOM 699 O O . VAL A 1 89 ? -13.345 4.056 -0.942 1.00 96.44 89 VAL A O 1
ATOM 702 N N . ARG A 1 90 ? -15.034 4.842 0.286 1.00 96.06 90 ARG A N 1
ATOM 703 C CA . ARG A 1 90 ? -15.973 4.891 -0.847 1.00 96.06 90 ARG A CA 1
ATOM 704 C C . ARG A 1 90 ? -15.477 5.801 -1.974 1.00 96.06 90 ARG A C 1
ATOM 706 O O . ARG A 1 90 ? -15.600 5.447 -3.143 1.00 96.06 90 ARG A O 1
ATOM 713 N N . ARG A 1 91 ? -14.965 6.991 -1.640 1.00 95.12 91 ARG A N 1
ATOM 714 C CA . ARG A 1 91 ? -14.447 7.941 -2.639 1.00 95.12 91 ARG A CA 1
ATOM 715 C C . ARG A 1 91 ? -13.125 7.448 -3.220 1.00 95.12 91 ARG A C 1
ATOM 717 O O . ARG A 1 91 ? -12.911 7.621 -4.413 1.00 95.12 91 ARG A O 1
ATOM 724 N N . PHE A 1 92 ? -12.298 6.811 -2.398 1.00 95.19 92 PHE A N 1
ATOM 725 C CA . PHE A 1 92 ? -11.040 6.196 -2.798 1.00 95.19 92 PHE A CA 1
ATOM 726 C C . PHE A 1 92 ? -11.256 5.070 -3.818 1.00 95.19 92 PHE A C 1
ATOM 728 O O . PHE A 1 92 ? -10.756 5.155 -4.934 1.00 95.19 92 PHE A O 1
ATOM 735 N N . LEU A 1 93 ? -12.097 4.080 -3.510 1.00 94.06 93 LEU A N 1
ATOM 736 C CA . LEU A 1 93 ? -12.414 2.992 -4.442 1.00 94.06 93 LEU A CA 1
ATOM 737 C C . LEU A 1 93 ? -13.073 3.513 -5.726 1.00 94.06 93 LEU A C 1
ATOM 739 O O . LEU A 1 93 ? -12.765 3.052 -6.824 1.00 94.06 93 LEU A O 1
ATOM 743 N N . HIS A 1 94 ? -13.941 4.525 -5.616 1.00 92.88 94 HIS A N 1
ATOM 744 C CA . HIS A 1 94 ? -14.517 5.175 -6.791 1.00 92.88 94 HIS A CA 1
ATOM 745 C C . HIS A 1 94 ? -13.458 5.871 -7.662 1.00 92.88 94 HIS A C 1
ATOM 747 O O . HIS A 1 94 ? -13.549 5.803 -8.885 1.00 92.88 94 HIS A O 1
ATOM 753 N N . PHE A 1 95 ? -12.456 6.509 -7.050 1.00 91.19 95 PHE A N 1
ATOM 754 C CA . PHE A 1 95 ? -11.328 7.104 -7.765 1.00 91.19 95 PHE A CA 1
ATOM 755 C C . PHE A 1 95 ? -10.515 6.038 -8.503 1.00 91.19 95 PHE A C 1
ATOM 757 O O . PHE A 1 95 ? -10.274 6.198 -9.699 1.00 91.19 95 PHE A O 1
ATOM 764 N N . LEU A 1 96 ? -10.176 4.930 -7.833 1.00 88.44 96 LEU A N 1
ATOM 765 C CA . LEU A 1 96 ? -9.410 3.839 -8.440 1.00 88.44 96 LEU A CA 1
ATOM 766 C C . LEU A 1 96 ? -10.099 3.269 -9.677 1.00 88.44 96 LEU A C 1
ATOM 768 O O . LEU A 1 96 ? -9.445 3.113 -10.701 1.00 88.44 96 LEU A O 1
ATOM 772 N N . ARG A 1 97 ? -11.427 3.071 -9.639 1.00 84.75 97 ARG A N 1
ATOM 773 C CA . ARG A 1 97 ? -12.195 2.565 -10.794 1.00 84.75 97 ARG A CA 1
ATOM 774 C C . ARG A 1 97 ? -11.961 3.360 -12.080 1.00 84.75 97 ARG A C 1
ATOM 776 O O . ARG A 1 97 ? -12.020 2.769 -13.154 1.00 84.75 97 ARG A O 1
ATOM 783 N N . GLY A 1 98 ? -11.745 4.670 -11.975 1.00 79.44 98 GLY A N 1
ATOM 784 C CA . GLY A 1 98 ? -11.530 5.559 -13.117 1.00 79.44 98 GLY A CA 1
ATOM 785 C C . GLY A 1 98 ? -10.074 5.955 -13.352 1.00 79.44 98 GLY A C 1
ATOM 786 O O . GLY A 1 98 ? -9.816 6.690 -14.301 1.00 79.44 98 GLY A O 1
ATOM 787 N N . ASN A 1 99 ? -9.138 5.530 -12.496 1.00 78.75 99 ASN A N 1
ATOM 788 C CA . ASN A 1 99 ? -7.767 6.034 -12.511 1.00 78.75 99 ASN A CA 1
ATOM 789 C C . ASN A 1 99 ? -6.735 4.985 -12.070 1.00 78.75 99 ASN A C 1
ATOM 791 O O . ASN A 1 99 ? -5.993 5.155 -11.104 1.00 78.75 99 ASN A O 1
ATOM 795 N N . TRP A 1 100 ? -6.719 3.871 -12.795 1.00 80.19 100 TRP A N 1
ATOM 796 C CA . TRP A 1 100 ? -5.806 2.752 -12.556 1.00 80.19 100 TRP A CA 1
ATOM 797 C C . TRP A 1 100 ? -4.364 3.045 -12.962 1.00 80.19 100 TRP A C 1
ATOM 799 O O . TRP A 1 100 ? -3.430 2.491 -12.383 1.00 80.19 100 TRP A O 1
ATOM 809 N N . ILE A 1 101 ? -4.188 3.905 -13.966 1.00 79.62 101 ILE A N 1
ATOM 810 C CA . ILE A 1 101 ? -2.879 4.262 -14.506 1.00 79.62 101 ILE A CA 1
ATOM 811 C C . ILE A 1 101 ? -2.084 4.971 -13.403 1.00 79.62 101 ILE A C 1
ATOM 813 O O . ILE A 1 101 ? -2.564 5.925 -12.799 1.00 79.62 101 ILE A O 1
ATOM 817 N N . GLY A 1 102 ? -0.888 4.464 -13.105 1.00 82.81 102 GLY A N 1
ATOM 818 C CA . GLY A 1 102 ? -0.023 4.988 -12.045 1.00 82.81 102 GLY A CA 1
ATOM 819 C C . GLY A 1 102 ? -0.306 4.432 -10.648 1.00 82.81 102 GLY A C 1
ATOM 820 O O . GLY A 1 102 ? 0.611 4.295 -9.844 1.00 82.81 102 GLY A O 1
ATOM 821 N N . THR A 1 103 ? -1.549 4.047 -10.352 1.00 87.56 103 THR A N 1
ATOM 822 C CA . THR A 1 103 ? -1.905 3.554 -9.010 1.00 87.56 103 THR A CA 1
ATOM 823 C C . THR A 1 103 ? -1.675 2.051 -8.851 1.00 87.56 103 THR A C 1
ATOM 825 O O . THR A 1 103 ? -1.494 1.563 -7.735 1.00 87.56 103 THR A O 1
ATOM 828 N N . ARG A 1 104 ? -1.654 1.305 -9.961 1.00 87.88 104 ARG A N 1
ATOM 829 C CA . ARG A 1 104 ? -1.307 -0.116 -9.957 1.00 87.88 104 ARG A CA 1
ATOM 830 C C . ARG A 1 104 ? -0.267 -0.466 -11.006 1.00 87.88 104 ARG A C 1
ATOM 832 O O . ARG A 1 104 ? -0.174 0.185 -12.047 1.00 87.88 104 ARG A O 1
ATOM 839 N N . TRP A 1 105 ? 0.403 -1.580 -10.768 1.00 85.25 105 TRP A N 1
ATOM 840 C CA . TRP A 1 105 ? 1.176 -2.283 -11.771 1.00 85.25 105 TRP A CA 1
ATOM 841 C C . TRP A 1 105 ? 1.056 -3.796 -11.553 1.00 85.25 105 TRP A C 1
ATOM 843 O O . TRP A 1 105 ? 1.219 -4.283 -10.434 1.00 85.25 105 TRP A O 1
ATOM 853 N N . GLY A 1 106 ? 0.685 -4.533 -12.605 1.00 81.38 106 GLY A N 1
ATOM 854 C CA . GLY A 1 106 ? 0.274 -5.933 -12.478 1.00 81.38 106 GLY A CA 1
ATOM 855 C C . GLY A 1 106 ? -0.853 -6.099 -11.449 1.00 81.38 106 GLY A C 1
ATOM 856 O O . GLY A 1 106 ? -1.889 -5.432 -11.525 1.00 81.38 106 GLY A O 1
ATOM 857 N N . SER A 1 107 ? -0.610 -6.952 -10.454 1.00 81.06 107 SER A N 1
ATOM 858 C CA . SER A 1 107 ? -1.543 -7.260 -9.355 1.00 81.06 107 SER A CA 1
ATOM 859 C C . SER A 1 107 ? -1.285 -6.461 -8.077 1.00 81.06 107 SER A C 1
ATOM 861 O O . SER A 1 107 ? -1.797 -6.800 -7.008 1.00 81.06 107 SER A O 1
ATOM 863 N N . LEU A 1 108 ? -0.477 -5.407 -8.162 1.00 86.69 108 LEU A N 1
ATOM 864 C CA . LEU A 1 108 ? -0.073 -4.619 -7.009 1.00 86.69 108 LEU A CA 1
ATOM 865 C C . LEU A 1 108 ? -0.543 -3.182 -7.124 1.00 86.69 108 LEU A C 1
ATOM 867 O O . LEU A 1 108 ? -0.449 -2.564 -8.182 1.00 86.69 108 LEU A O 1
ATOM 871 N N . IL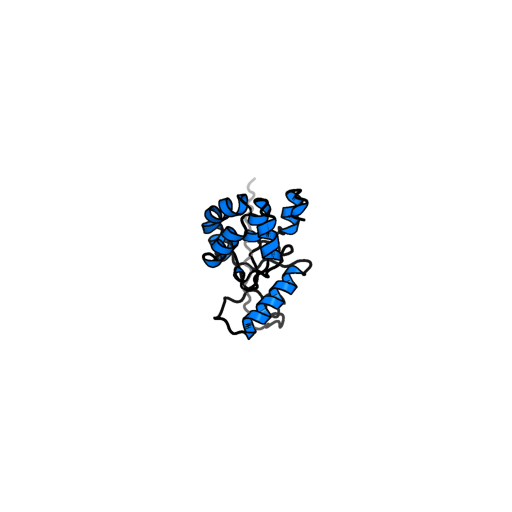E A 1 109 ? -0.974 -2.630 -5.997 1.00 91.50 109 ILE A N 1
ATOM 872 C CA . ILE A 1 109 ? -0.934 -1.185 -5.801 1.00 91.50 109 ILE A CA 1
ATOM 873 C C . ILE A 1 109 ? 0.537 -0.783 -5.734 1.00 91.50 109 ILE A C 1
ATOM 875 O O . ILE A 1 109 ? 1.315 -1.413 -5.013 1.00 91.50 109 ILE A O 1
ATOM 879 N N . THR A 1 110 ? 0.917 0.234 -6.505 1.00 91.19 110 THR A N 1
ATOM 880 C CA . THR A 1 110 ? 2.317 0.660 -6.588 1.00 91.19 110 THR A CA 1
ATOM 881 C C . THR A 1 110 ? 2.818 1.122 -5.215 1.00 91.19 110 THR A C 1
ATOM 883 O O . THR A 1 110 ? 2.036 1.681 -4.431 1.00 91.19 110 THR A O 1
ATOM 886 N N . PRO A 1 111 ? 4.111 0.926 -4.897 1.00 91.00 111 PRO A N 1
ATOM 887 C CA . PRO A 1 111 ? 4.687 1.415 -3.645 1.00 91.00 111 PRO A CA 1
ATOM 888 C C . PRO A 1 111 ? 4.468 2.918 -3.451 1.00 91.00 111 PRO A C 1
ATOM 890 O O . PRO A 1 111 ? 4.154 3.359 -2.348 1.00 91.00 111 PRO A O 1
ATOM 893 N N . GLU A 1 112 ? 4.543 3.696 -4.533 1.00 90.88 112 GLU A N 1
ATOM 894 C CA . GLU A 1 112 ? 4.348 5.147 -4.505 1.00 90.88 112 GLU A CA 1
ATOM 895 C C . GLU A 1 112 ? 2.914 5.540 -4.119 1.00 90.88 112 GLU A C 1
ATOM 897 O O . GLU A 1 112 ? 2.702 6.419 -3.279 1.00 90.88 112 GLU A O 1
ATOM 902 N N . ALA A 1 113 ? 1.915 4.827 -4.647 1.00 92.25 113 ALA A N 1
ATOM 903 C CA . ALA A 1 113 ? 0.528 5.039 -4.258 1.00 92.25 113 ALA A CA 1
ATOM 904 C C . ALA A 1 113 ? 0.266 4.642 -2.804 1.00 92.25 113 ALA A C 1
ATOM 906 O O . ALA A 1 113 ? -0.413 5.374 -2.082 1.00 92.25 113 ALA A O 1
ATOM 907 N N . LEU A 1 114 ? 0.820 3.513 -2.354 1.00 93.81 114 LEU A N 1
ATOM 908 C CA . LEU A 1 114 ? 0.682 3.067 -0.967 1.00 93.81 114 LEU A CA 1
ATOM 909 C C . LEU A 1 114 ? 1.360 4.039 0.010 1.00 93.81 114 LEU A C 1
ATOM 911 O O . LEU A 1 114 ? 0.762 4.398 1.025 1.00 93.81 114 LEU A O 1
ATOM 915 N N . ASN A 1 115 ? 2.542 4.550 -0.336 1.00 92.88 115 ASN A N 1
ATOM 916 C CA . ASN A 1 115 ? 3.228 5.593 0.423 1.00 92.88 115 ASN A CA 1
ATOM 917 C C . ASN A 1 115 ? 2.383 6.860 0.545 1.00 92.88 115 ASN A C 1
ATOM 919 O O . ASN A 1 115 ? 2.302 7.434 1.629 1.00 92.88 115 ASN A O 1
ATOM 923 N N . MET A 1 116 ? 1.715 7.293 -0.526 1.00 92.12 116 MET A N 1
ATOM 924 C CA . MET A 1 116 ? 0.847 8.470 -0.470 1.00 92.12 116 MET A CA 1
ATOM 925 C C . MET A 1 116 ? -0.335 8.285 0.492 1.00 92.12 116 MET A C 1
ATOM 927 O O . MET A 1 116 ? -0.687 9.221 1.212 1.00 92.12 116 MET A O 1
ATOM 931 N N . MET A 1 117 ? -0.925 7.086 0.537 1.00 94.94 117 MET A N 1
ATOM 932 C CA . MET A 1 117 ? -1.991 6.751 1.492 1.00 94.94 117 MET A CA 1
ATOM 933 C C . MET A 1 117 ? -1.492 6.809 2.936 1.00 94.94 117 MET A C 1
ATOM 935 O O . MET A 1 117 ? -2.162 7.387 3.791 1.00 94.94 117 MET A O 1
ATOM 939 N N . ILE A 1 118 ? -0.299 6.269 3.187 1.00 94.44 118 ILE A N 1
ATOM 940 C CA . ILE A 1 118 ? 0.344 6.286 4.503 1.00 94.44 118 ILE A CA 1
ATOM 941 C C . ILE A 1 118 ? 0.662 7.720 4.935 1.00 94.44 118 ILE A C 1
ATOM 943 O O . ILE A 1 118 ? 0.301 8.119 6.038 1.00 94.44 118 ILE A O 1
ATOM 947 N N . MET A 1 119 ? 1.248 8.526 4.042 1.00 92.75 119 MET A N 1
ATOM 948 C CA . MET A 1 119 ? 1.565 9.940 4.290 1.00 92.75 119 MET A CA 1
ATOM 949 C C . MET A 1 119 ? 0.343 10.800 4.612 1.00 92.75 119 MET A C 1
ATOM 951 O O . MET A 1 119 ? 0.473 11.804 5.307 1.00 92.75 119 MET A O 1
ATOM 955 N N . ASN A 1 120 ? -0.830 10.397 4.131 1.00 94.56 120 ASN A N 1
ATOM 956 C CA . ASN A 1 120 ? -2.099 11.063 4.400 1.00 94.56 120 ASN A CA 1
ATOM 957 C C . ASN A 1 120 ? -2.832 10.531 5.641 1.00 94.56 120 ASN A C 1
ATOM 959 O O . ASN A 1 120 ? -3.953 10.967 5.892 1.00 94.56 120 ASN A O 1
ATOM 963 N N . ASP A 1 121 ? -2.247 9.586 6.387 1.00 94.50 121 ASP A N 1
ATOM 964 C CA . ASP A 1 121 ? -2.913 8.928 7.518 1.00 94.50 121 ASP A CA 1
ATOM 965 C C . ASP A 1 121 ? -4.266 8.289 7.119 1.00 94.50 121 ASP A C 1
ATOM 967 O O . ASP A 1 121 ? -5.253 8.276 7.854 1.00 94.50 121 ASP A O 1
ATOM 971 N N . ALA A 1 122 ? -4.343 7.763 5.893 1.00 96.44 122 ALA A N 1
ATOM 972 C CA . ALA A 1 122 ? -5.568 7.188 5.344 1.00 96.44 122 ALA A CA 1
ATOM 973 C C . ALA A 1 122 ? -5.728 5.712 5.755 1.00 96.44 122 ALA A C 1
ATOM 975 O O . ALA A 1 122 ? -5.782 4.823 4.900 1.00 96.44 122 ALA A O 1
ATOM 976 N N . VAL A 1 123 ? -5.765 5.441 7.065 1.00 96.38 123 VAL A N 1
ATOM 977 C CA . VAL A 1 123 ? -5.730 4.088 7.658 1.00 96.38 123 VAL A CA 1
ATOM 978 C C . VAL A 1 123 ? -6.785 3.161 7.052 1.00 96.38 123 VAL A C 1
ATOM 980 O O . VAL A 1 123 ? -6.495 2.013 6.705 1.00 96.38 123 VAL A O 1
ATOM 983 N N . ARG A 1 124 ? -8.024 3.630 6.869 1.00 97.25 124 ARG A N 1
ATOM 984 C CA . ARG A 1 124 ? -9.094 2.792 6.310 1.00 97.25 124 ARG A CA 1
ATOM 985 C C . ARG A 1 124 ? -8.867 2.499 4.833 1.00 97.25 124 ARG A C 1
ATOM 987 O O . ARG A 1 124 ? -9.193 1.399 4.388 1.00 97.25 124 ARG A O 1
ATOM 994 N N . CYS A 1 125 ? -8.340 3.454 4.072 1.00 96.81 125 CYS A N 1
ATOM 995 C CA . CYS A 1 125 ? -7.995 3.237 2.667 1.00 96.81 125 CYS A CA 1
ATOM 996 C C . CYS A 1 125 ? -6.827 2.250 2.532 1.00 96.81 125 CYS A C 1
ATOM 998 O O . CYS A 1 125 ? -6.926 1.314 1.737 1.00 96.81 125 CYS A O 1
ATOM 1000 N N . VAL A 1 126 ? -5.786 2.396 3.362 1.00 96.12 126 VAL A N 1
ATOM 1001 C CA . VAL A 1 126 ? -4.643 1.470 3.435 1.00 96.12 126 VAL A CA 1
ATOM 1002 C C . VAL A 1 126 ? -5.113 0.057 3.769 1.00 96.12 126 VAL A C 1
ATOM 1004 O O . VAL A 1 126 ? -4.798 -0.889 3.051 1.00 96.12 126 VAL A O 1
ATOM 1007 N N . LYS A 1 127 ? -5.953 -0.098 4.795 1.00 95.88 127 LYS A N 1
ATOM 1008 C CA . LYS A 1 127 ? -6.511 -1.400 5.169 1.00 95.88 127 LYS A CA 1
ATOM 1009 C C . LYS A 1 127 ? -7.199 -2.097 3.995 1.00 95.88 127 LYS A C 1
ATOM 1011 O O . LYS A 1 127 ? -6.951 -3.272 3.744 1.00 95.88 127 LYS A O 1
ATOM 1016 N N . VAL A 1 128 ? -8.020 -1.366 3.242 1.00 95.75 128 VAL A N 1
ATOM 1017 C CA . VAL A 1 128 ? -8.750 -1.923 2.096 1.00 95.75 128 VAL A CA 1
ATOM 1018 C C . VAL A 1 128 ? -7.807 -2.403 0.991 1.00 95.75 128 VAL A C 1
ATOM 1020 O O . VAL A 1 128 ? -8.051 -3.466 0.418 1.00 95.75 128 VAL A O 1
ATOM 1023 N N . VAL A 1 129 ? -6.720 -1.677 0.703 1.00 94.50 129 VAL A N 1
ATOM 1024 C CA . VAL A 1 129 ? -5.746 -2.118 -0.311 1.00 94.50 129 VAL A CA 1
ATOM 1025 C C . VAL A 1 129 ? -4.868 -3.268 0.165 1.00 94.50 129 VAL A C 1
ATOM 1027 O O . VAL A 1 129 ? -4.534 -4.130 -0.640 1.00 94.50 129 VAL A O 1
ATOM 1030 N N . LEU A 1 130 ? -4.519 -3.337 1.450 1.00 92.94 130 LEU A N 1
ATOM 1031 C CA . LEU A 1 130 ? -3.791 -4.483 2.006 1.00 92.94 130 LEU A CA 1
ATOM 1032 C C . LEU A 1 130 ? -4.661 -5.752 1.985 1.00 92.94 130 LEU A C 1
ATOM 1034 O O . LEU A 1 130 ? -4.209 -6.838 1.610 1.00 92.94 130 LEU A O 1
ATOM 1038 N N . GLU A 1 131 ? -5.943 -5.611 2.328 1.00 92.00 131 GLU A N 1
ATOM 1039 C CA . GLU A 1 131 ? -6.908 -6.708 2.292 1.00 92.00 131 GLU A CA 1
ATOM 1040 C C . GLU A 1 131 ? -7.220 -7.177 0.869 1.00 92.00 131 GLU A C 1
ATOM 1042 O O . GLU A 1 131 ? -7.490 -8.364 0.692 1.00 92.00 131 GLU A O 1
ATOM 1047 N N . GLY A 1 132 ? -7.219 -6.286 -0.130 1.00 89.88 132 GLY A N 1
ATOM 1048 C CA . GLY A 1 132 ? -7.417 -6.619 -1.549 1.00 89.88 132 GLY A CA 1
ATOM 1049 C C . GLY A 1 132 ? -8.748 -7.294 -1.894 1.00 89.88 132 GLY A C 1
ATOM 1050 O O . GLY A 1 132 ? -8.878 -7.856 -2.977 1.00 89.88 132 GLY A O 1
ATOM 1051 N N . GLN A 1 133 ? -9.718 -7.303 -0.973 1.00 90.44 133 GLN A N 1
ATOM 1052 C CA . GLN A 1 133 ? -11.004 -7.996 -1.147 1.00 90.44 133 GLN A CA 1
ATOM 1053 C C . GLN A 1 133 ? -12.059 -7.135 -1.844 1.00 90.44 133 GLN A C 1
ATOM 1055 O O . GLN A 1 133 ? -13.095 -7.647 -2.267 1.00 90.44 133 GLN A O 1
ATOM 1060 N N . ALA A 1 134 ? -11.841 -5.819 -1.925 1.00 91.19 134 ALA A N 1
ATOM 1061 C CA . ALA A 1 134 ? -12.795 -4.929 -2.564 1.00 91.19 134 ALA A CA 1
ATOM 1062 C C . ALA A 1 134 ? -12.869 -5.246 -4.070 1.00 91.19 134 ALA A C 1
ATOM 1064 O O . ALA A 1 134 ? -11.828 -5.295 -4.730 1.00 91.19 134 ALA A O 1
ATOM 1065 N N . PRO A 1 135 ? -14.072 -5.441 -4.639 1.00 89.12 135 PRO A N 1
ATOM 1066 C CA . PRO A 1 135 ? -14.221 -5.783 -6.052 1.00 89.12 135 PRO A CA 1
ATOM 1067 C C . PRO A 1 135 ? -13.665 -4.684 -6.962 1.00 89.12 135 PRO A C 1
ATOM 1069 O O . PRO A 1 135 ? -13.145 -4.971 -8.035 1.00 89.12 135 PRO A O 1
ATOM 1072 N N . GLU A 1 136 ? -13.694 -3.427 -6.513 1.00 90.88 136 GLU A N 1
ATOM 1073 C CA . GLU A 1 136 ? -13.086 -2.303 -7.218 1.00 90.88 136 GLU A CA 1
ATOM 1074 C C . GLU A 1 136 ? -11.566 -2.406 -7.343 1.00 90.88 136 GLU A C 1
ATOM 1076 O O . GLU A 1 136 ? -11.007 -1.644 -8.120 1.00 90.88 136 GLU A O 1
ATOM 1081 N N . LEU A 1 137 ? -10.902 -3.304 -6.609 1.00 88.12 137 LEU A N 1
ATOM 1082 C CA . LEU A 1 137 ? -9.463 -3.541 -6.705 1.00 88.12 137 LEU A CA 1
ATOM 1083 C C . LEU A 1 137 ? -9.103 -4.638 -7.711 1.00 88.12 137 LEU A C 1
ATOM 1085 O O . LEU A 1 137 ? -7.933 -4.742 -8.054 1.00 88.12 137 LEU A O 1
ATOM 1089 N N . HIS A 1 138 ? -10.066 -5.416 -8.223 1.00 85.12 138 HIS A N 1
ATOM 1090 C CA . HIS A 1 138 ? -9.814 -6.529 -9.158 1.00 85.12 138 HIS A CA 1
ATOM 1091 C C . HIS A 1 138 ? -8.654 -7.435 -8.699 1.00 85.12 138 HIS A C 1
ATOM 1093 O O . HIS A 1 138 ? -7.755 -7.760 -9.469 1.00 85.12 138 HIS A O 1
ATOM 1099 N N . GLY A 1 139 ? -8.624 -7.761 -7.402 1.00 82.75 139 GLY A N 1
ATOM 1100 C CA . GLY A 1 139 ? -7.577 -8.592 -6.807 1.00 82.75 139 GLY A CA 1
ATOM 1101 C C . GLY A 1 139 ? -6.256 -7.880 -6.498 1.00 82.75 139 GLY A C 1
ATOM 1102 O O . GLY A 1 139 ? -5.388 -8.492 -5.874 1.00 82.75 139 GLY A O 1
ATOM 1103 N N . CYS A 1 140 ? -6.096 -6.606 -6.875 1.00 86.75 140 CYS A N 1
ATOM 1104 C CA . CYS A 1 140 ? -4.885 -5.850 -6.576 1.00 86.75 140 CYS A CA 1
ATOM 1105 C C . CYS A 1 140 ? -4.709 -5.624 -5.071 1.00 86.75 140 CYS A C 1
ATOM 1107 O O . CYS A 1 140 ? -5.658 -5.274 -4.364 1.00 86.75 140 CYS A O 1
ATOM 1109 N N . ARG A 1 141 ? -3.468 -5.774 -4.595 1.00 90.44 141 ARG A N 1
ATOM 1110 C CA . ARG A 1 141 ? -3.101 -5.595 -3.183 1.00 90.44 141 ARG A CA 1
ATOM 1111 C C . ARG A 1 141 ? -1.953 -4.617 -2.997 1.00 90.44 141 ARG A C 1
ATOM 1113 O O . ARG A 1 141 ? -1.073 -4.514 -3.844 1.00 90.44 141 ARG A O 1
ATOM 1120 N N . GLY A 1 142 ? -1.948 -3.920 -1.868 1.00 90.31 142 GLY A N 1
ATOM 1121 C CA . GLY A 1 142 ? -0.776 -3.186 -1.402 1.00 90.31 142 GLY A CA 1
ATOM 1122 C C . GLY A 1 142 ? 0.293 -4.146 -0.884 1.00 90.31 142 GLY A C 1
ATOM 1123 O O . GLY A 1 142 ? -0.013 -5.040 -0.099 1.00 90.31 142 GLY A O 1
ATOM 1124 N N . GLY A 1 143 ? 1.538 -3.958 -1.319 1.00 89.62 143 GLY A N 1
ATOM 1125 C CA . GLY A 1 143 ? 2.697 -4.671 -0.787 1.00 89.62 143 GLY A CA 1
ATOM 1126 C C . GLY A 1 143 ? 3.430 -3.805 0.239 1.00 89.62 143 GLY A C 1
ATOM 1127 O O . GLY A 1 143 ? 4.240 -2.979 -0.178 1.00 89.62 143 GLY A O 1
ATOM 1128 N N . PRO A 1 144 ? 3.204 -3.969 1.557 1.00 87.88 144 PRO A N 1
ATOM 1129 C CA . PRO A 1 144 ? 3.864 -3.135 2.568 1.00 87.88 144 PRO A CA 1
ATOM 1130 C C . PRO A 1 144 ? 5.387 -3.348 2.610 1.00 87.88 144 PRO A C 1
ATOM 1132 O O . PRO A 1 144 ? 6.126 -2.451 3.012 1.00 87.88 144 PRO A O 1
ATOM 1135 N N . ASN A 1 145 ? 5.840 -4.511 2.127 1.00 88.56 145 ASN A N 1
ATOM 1136 C CA . ASN A 1 145 ? 7.244 -4.908 2.006 1.00 88.56 145 ASN A CA 1
ATOM 1137 C C . ASN A 1 145 ? 7.800 -4.722 0.581 1.00 88.56 145 ASN A C 1
ATOM 1139 O O . ASN A 1 145 ? 8.882 -5.225 0.273 1.00 88.56 145 ASN A O 1
ATOM 1143 N N . CYS A 1 146 ? 7.069 -4.027 -0.296 1.00 87.12 146 CYS A N 1
ATOM 1144 C CA . CYS A 1 146 ? 7.567 -3.662 -1.615 1.00 87.12 146 CYS A CA 1
ATOM 1145 C C . CYS A 1 146 ? 8.380 -2.373 -1.498 1.00 87.12 146 CYS A C 1
ATOM 1147 O O . CYS A 1 146 ? 7.838 -1.317 -1.175 1.00 87.12 146 CYS A O 1
ATOM 1149 N N . MET A 1 147 ? 9.687 -2.482 -1.709 1.00 87.06 147 MET A N 1
ATOM 1150 C CA . MET A 1 147 ? 10.585 -1.337 -1.789 1.00 87.06 147 MET A CA 1
ATOM 1151 C C . MET A 1 147 ? 10.140 -0.463 -2.964 1.00 87.06 147 MET A C 1
ATOM 1153 O O . MET A 1 147 ? 9.722 -1.013 -3.972 1.00 87.06 147 MET A O 1
ATOM 1157 N N . ASN A 1 148 ? 10.210 0.860 -2.851 1.00 83.69 148 ASN A N 1
ATOM 1158 C CA . ASN A 1 148 ? 10.037 1.773 -3.979 1.00 83.69 148 ASN A CA 1
ATOM 1159 C C . ASN A 1 148 ? 11.385 2.057 -4.672 1.00 83.69 148 ASN A C 1
ATOM 1161 O O . ASN A 1 148 ? 12.449 1.663 -4.189 1.00 83.69 148 ASN A O 1
ATOM 1165 N N . SER A 1 149 ? 11.364 2.800 -5.778 1.00 77.94 149 SER A N 1
ATOM 1166 C CA . SER A 1 1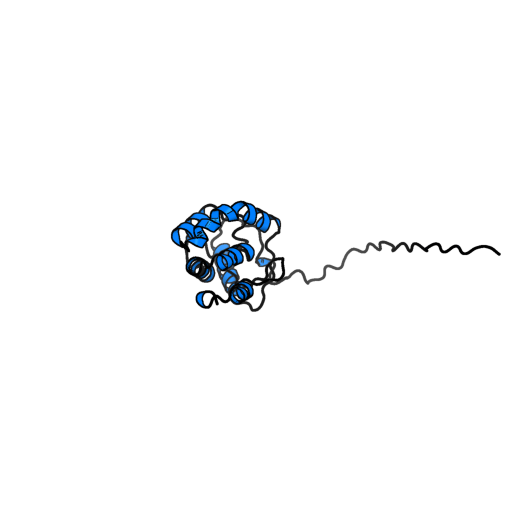49 ? 12.580 3.184 -6.514 1.00 77.94 149 SER A CA 1
ATOM 1167 C C . SER A 1 149 ? 13.622 3.963 -5.691 1.00 77.94 149 SER A C 1
ATOM 1169 O O . SER A 1 149 ? 14.794 3.988 -6.066 1.00 77.94 149 SER A O 1
ATOM 1171 N N . SER A 1 150 ? 13.237 4.576 -4.562 1.00 77.25 150 SER A N 1
ATOM 1172 C CA . SER A 1 150 ? 14.152 5.281 -3.653 1.00 77.25 150 SER A CA 1
ATOM 1173 C C . SER A 1 150 ? 14.696 4.422 -2.506 1.00 77.25 150 SER A C 1
ATOM 1175 O O . SER A 1 150 ? 15.439 4.925 -1.664 1.00 77.25 150 SER A O 1
ATOM 1177 N N . GLY A 1 151 ? 14.372 3.127 -2.469 1.00 80.19 151 GLY A N 1
ATOM 1178 C CA . GLY A 1 151 ? 14.852 2.203 -1.442 1.00 80.19 151 GLY A CA 1
ATOM 1179 C C . GLY A 1 151 ? 14.012 2.173 -0.160 1.00 80.19 151 GLY A C 1
ATOM 1180 O O . GLY A 1 151 ? 14.395 1.514 0.806 1.00 80.19 151 GLY A O 1
ATOM 1181 N N . SER A 1 152 ? 12.880 2.880 -0.127 1.00 82.44 152 SER A N 1
ATOM 1182 C CA . SER A 1 152 ? 11.979 2.944 1.024 1.00 82.44 152 SER A CA 1
ATOM 1183 C C . SER A 1 152 ? 10.840 1.937 0.908 1.00 82.44 152 SER A C 1
ATOM 1185 O O . SER A 1 152 ? 10.360 1.636 -0.181 1.00 82.44 152 SER A O 1
ATOM 1187 N N . PHE A 1 153 ? 10.384 1.428 2.047 1.00 88.38 153 PHE A N 1
ATOM 1188 C CA . PHE A 1 153 ? 9.267 0.494 2.126 1.00 88.38 153 PHE A CA 1
ATOM 1189 C C . PHE A 1 153 ? 8.068 1.204 2.752 1.00 88.38 153 PHE A C 1
ATOM 1191 O O . PHE A 1 153 ? 8.256 1.911 3.748 1.00 88.38 153 PHE A O 1
ATOM 1198 N N . PRO A 1 154 ? 6.839 0.965 2.270 1.00 90.38 154 PRO A N 1
ATOM 1199 C CA . PRO A 1 154 ? 5.637 1.492 2.905 1.00 90.38 154 PRO A CA 1
ATOM 1200 C C . PRO A 1 154 ? 5.566 1.190 4.410 1.00 90.38 154 PRO A C 1
ATOM 1202 O O . PRO A 1 154 ? 5.234 2.074 5.196 1.00 90.38 154 PRO A O 1
ATOM 1205 N N . LEU A 1 155 ? 5.989 -0.004 4.846 1.00 90.12 155 LEU A N 1
ATOM 1206 C CA . LEU A 1 155 ? 6.072 -0.334 6.274 1.00 90.12 155 LEU A CA 1
ATOM 1207 C C . LEU A 1 155 ? 7.046 0.574 7.049 1.00 90.12 155 LEU A C 1
ATOM 1209 O O . LEU A 1 155 ? 6.724 1.045 8.140 1.00 90.12 155 LEU A O 1
ATOM 1213 N N . HIS A 1 156 ? 8.223 0.867 6.488 1.00 89.25 156 HIS A N 1
ATOM 1214 C CA . HIS A 1 156 ? 9.157 1.812 7.106 1.00 89.25 156 HIS A CA 1
ATOM 1215 C C . HIS A 1 156 ? 8.573 3.222 7.140 1.00 89.25 156 HIS A C 1
ATOM 1217 O O . HIS A 1 156 ? 8.739 3.923 8.134 1.00 89.25 156 HIS A O 1
ATOM 1223 N N . ARG A 1 157 ? 7.830 3.620 6.102 1.00 89.50 157 ARG A N 1
ATOM 1224 C CA . ARG A 1 157 ? 7.183 4.930 6.060 1.00 89.50 157 ARG A CA 1
ATOM 1225 C C . ARG A 1 157 ? 6.137 5.096 7.163 1.00 89.50 157 ARG A C 1
ATOM 1227 O O . ARG A 1 157 ? 6.086 6.149 7.793 1.00 89.50 157 ARG A O 1
ATOM 1234 N N . ALA A 1 158 ? 5.347 4.058 7.437 1.00 91.31 158 ALA A N 1
ATOM 1235 C CA . ALA A 1 158 ? 4.405 4.052 8.556 1.00 91.31 158 ALA A CA 1
ATOM 1236 C C . ALA A 1 158 ? 5.126 4.224 9.906 1.00 91.31 158 ALA A C 1
ATOM 1238 O O . ALA A 1 158 ? 4.708 5.032 10.740 1.00 91.31 158 ALA A O 1
ATOM 1239 N N . ALA A 1 159 ? 6.258 3.533 10.085 1.00 90.69 159 ALA A N 1
ATOM 1240 C CA . ALA A 1 159 ? 7.094 3.657 11.276 1.00 90.69 159 ALA A CA 1
ATOM 1241 C C . ALA A 1 159 ? 7.719 5.057 11.429 1.00 90.69 159 ALA A C 1
ATOM 1243 O O . ALA A 1 159 ? 7.703 5.612 12.526 1.00 90.69 159 ALA A O 1
ATOM 1244 N N . GLU A 1 160 ? 8.210 5.662 10.342 1.00 87.94 160 GLU A N 1
ATOM 1245 C CA . GLU A 1 160 ? 8.747 7.034 10.328 1.00 87.94 160 GLU A CA 1
ATOM 1246 C C . GLU A 1 160 ? 7.709 8.083 10.740 1.00 87.94 160 GLU A C 1
ATOM 1248 O O . GLU A 1 160 ? 8.054 9.108 11.327 1.00 87.94 160 GLU A O 1
ATOM 1253 N N . MET A 1 161 ? 6.435 7.834 10.435 1.00 86.62 161 MET A N 1
ATOM 1254 C CA . MET A 1 161 ? 5.331 8.711 10.816 1.00 86.62 161 MET A CA 1
ATOM 1255 C C . MET A 1 161 ? 4.846 8.501 12.253 1.00 86.62 161 MET A C 1
ATOM 1257 O O . MET A 1 161 ? 3.968 9.237 12.699 1.00 86.62 161 MET A O 1
ATOM 1261 N N . PHE A 1 162 ? 5.407 7.529 12.982 1.00 81.75 162 PHE A N 1
ATOM 1262 C CA . PHE A 1 162 ? 5.011 7.168 14.347 1.00 81.75 162 PHE A CA 1
ATOM 1263 C C . PHE A 1 162 ? 3.507 6.882 14.492 1.00 81.75 162 PHE A C 1
ATOM 1265 O O . PHE A 1 162 ? 2.907 7.155 15.534 1.00 81.75 162 PHE A O 1
ATOM 1272 N N . ASN A 1 163 ? 2.888 6.332 13.446 1.00 82.31 163 ASN A N 1
ATOM 1273 C CA . ASN A 1 163 ? 1.459 6.062 13.425 1.00 82.31 163 ASN A CA 1
ATOM 1274 C C . ASN A 1 163 ? 1.171 4.613 13.827 1.00 82.31 163 ASN A C 1
ATOM 1276 O O . ASN A 1 163 ? 1.376 3.692 13.042 1.00 82.31 163 ASN A O 1
ATOM 1280 N N . VAL A 1 164 ? 0.683 4.428 15.054 1.00 87.12 164 VAL A N 1
ATOM 1281 C CA . VAL A 1 164 ? 0.427 3.103 15.637 1.00 87.12 164 VAL A CA 1
ATOM 1282 C C . VAL A 1 164 ? -0.660 2.338 14.888 1.00 87.12 164 VAL A C 1
ATOM 1284 O O . VAL A 1 164 ? -0.541 1.129 14.764 1.00 87.12 164 VAL A O 1
ATOM 1287 N N . ASP A 1 165 ? -1.691 3.013 14.377 1.00 89.81 165 ASP A N 1
ATOM 1288 C CA . ASP A 1 165 ? -2.788 2.343 13.666 1.00 89.81 165 ASP A CA 1
ATOM 1289 C C . ASP A 1 165 ? -2.386 1.904 12.247 1.00 89.81 165 ASP A C 1
ATOM 1291 O O . ASP A 1 165 ? -3.041 1.050 11.647 1.00 89.81 165 ASP A O 1
ATOM 1295 N N . MET A 1 166 ? -1.327 2.507 11.698 1.00 92.25 166 MET A N 1
ATOM 1296 C CA . MET A 1 166 ? -0.791 2.193 10.373 1.00 92.25 166 MET A CA 1
ATOM 1297 C C . MET A 1 166 ? 0.205 1.022 10.386 1.00 92.25 166 MET A C 1
ATOM 1299 O O . MET A 1 166 ? 0.411 0.397 9.345 1.00 92.25 166 MET A O 1
ATOM 1303 N N . ILE A 1 167 ? 0.841 0.760 11.533 1.00 87.25 167 ILE A N 1
ATOM 1304 C CA . ILE A 1 167 ? 1.794 -0.344 11.757 1.00 87.25 167 ILE A CA 1
ATOM 1305 C C . ILE A 1 167 ? 1.027 -1.621 12.108 1.00 87.25 167 ILE A C 1
ATOM 1307 O O . ILE A 1 167 ? 1.335 -2.667 11.494 1.00 87.25 167 ILE A O 1
#

Foldseek 3Di:
DDDDDDDDDDDDDDDDDDDDDPDPPPPPVCPLQFDDDDPDDVVLLVVLLVVLVVLLPDQAAEDPCPVQQCVLLVVCLVVCLVVLLVLPLVVNLVCCLVRVRSQDGRQEGHQNNLLSSLVSVSLNNLVCQQVQPDVSSSSRHYRQNYQHPVRDGVVVSNVVVVPPSND